Protein AF-A0A9E0U0W2-F1 (afdb_monomer)

Sequence (155 aa):
MRTALYLAFALIAGLQLSAASAQVYQWKDSSGRTIISDTPPPANTKGSRAVATSPAPAAAAEGAASAPKTTAEKDMEFKKRQQEARQKAEKDAKEQAAAADRKDNCERARQHLAAMESGERLVTRDEKGERHFLDDGQRQQEMERARKIITESCK

Secondary structure (DSSP, 8-state):
-HHHHHHHHHTTTT--------PPEEEE-TTS-EEEESSPPPTT-TT-EE----------------PPPPHHHHHHHHHHHHHHHHHHHHHHHHHHHHHHHHHHHHHHHHHHHHHHHT----EEE-TTS-EEEPPHHHHHHHHHHHHHHHHHH--

Foldseek 3Di:
DVVVVVVVVVVVVPDDPPPDPQWWKWFADPVRDIDIDSDFDDPPTPDIDGDDPDDDPDDDDDDPDPDPDDPVRVVVVVVVVVVVVVVVVVVVVVVVVLLVVLVVLLVVLVVQLCVLVVPDFDWDADPVRDIDTQDPVNSVVSNVVSVVSNVVRVD

Mean predicted aligned error: 18.44 Å

Solvent-accessible surface area (backbone atoms only — not comparable to full-atom values): 9554 Å² total; per-residue (Å²): 121,69,69,64,52,54,58,56,56,65,66,69,77,76,78,84,82,79,80,78,81,84,61,43,32,40,36,44,50,100,86,68,48,79,48,77,37,79,58,83,78,64,96,84,50,73,72,76,44,78,58,70,95,62,95,68,82,82,77,84,76,93,62,102,60,81,75,80,76,50,70,69,56,51,52,51,51,50,53,50,51,52,51,52,52,49,54,49,51,54,50,53,50,51,53,50,48,55,52,50,52,28,50,51,48,18,52,52,22,50,53,50,32,49,56,63,70,65,73,64,88,48,74,48,64,53,98,87,67,50,79,43,70,64,49,73,69,58,44,50,52,51,39,52,52,21,50,52,45,30,6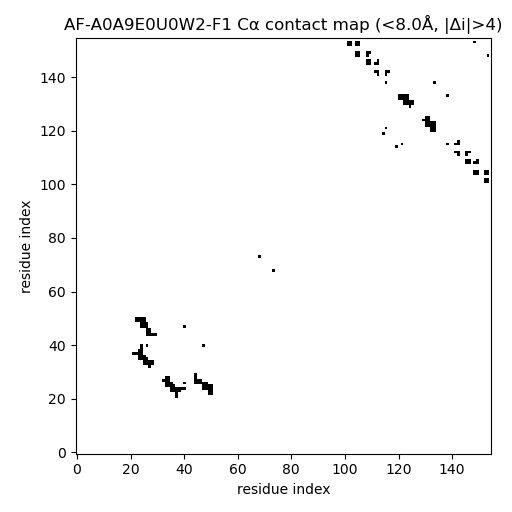9,70,32,62,114

Nearest PDB structures (foldseek):
  6nr8-assembly1_4  TM=5.118E-01  e=6.412E+00  Homo sapiens

Structure (mmCIF, N/CA/C/O backbone):
data_AF-A0A9E0U0W2-F1
#
_entry.id   AF-A0A9E0U0W2-F1
#
loop_
_atom_site.group_PDB
_atom_site.id
_atom_site.type_symbol
_atom_site.label_atom_id
_atom_site.label_alt_id
_atom_site.label_comp_id
_atom_site.label_asym_id
_atom_site.label_entity_id
_atom_site.label_seq_id
_atom_site.pdbx_PDB_ins_code
_atom_site.Cartn_x
_atom_site.Cartn_y
_atom_site.Cartn_z
_atom_site.occupancy
_atom_site.B_iso_or_equiv
_atom_site.auth_seq_id
_atom_site.auth_comp_id
_atom_site.auth_asym_id
_atom_site.auth_atom_id
_atom_site.pdbx_PDB_model_num
ATOM 1 N N . MET A 1 1 ? -87.031 -32.509 68.611 1.00 51.44 1 MET A N 1
ATOM 2 C CA . MET A 1 1 ? -85.725 -32.539 69.316 1.00 51.44 1 MET A CA 1
ATOM 3 C C . MET A 1 1 ? -84.523 -32.824 68.411 1.00 51.44 1 MET A C 1
ATOM 5 O O . MET A 1 1 ? -83.440 -32.382 68.747 1.00 51.44 1 MET A O 1
ATOM 9 N N . ARG A 1 2 ? -84.661 -33.517 67.268 1.00 54.50 2 ARG A N 1
ATOM 10 C CA . ARG A 1 2 ? -83.521 -33.794 66.367 1.00 54.50 2 ARG A CA 1
ATOM 11 C C . ARG A 1 2 ? -83.096 -32.606 65.491 1.00 54.50 2 ARG A C 1
ATOM 13 O O . ARG A 1 2 ? -81.913 -32.416 65.274 1.00 54.50 2 ARG A O 1
ATOM 20 N N . THR A 1 3 ? -84.024 -31.757 65.054 1.00 52.50 3 THR A N 1
ATOM 21 C CA . THR A 1 3 ? -83.725 -30.581 64.208 1.00 52.50 3 THR A CA 1
ATOM 22 C C . THR A 1 3 ? -83.016 -29.443 64.955 1.00 52.50 3 THR A C 1
ATOM 24 O O . THR A 1 3 ? -82.189 -28.756 64.367 1.00 52.50 3 THR A O 1
ATOM 27 N N . ALA A 1 4 ? -83.256 -29.298 66.263 1.00 52.19 4 ALA A N 1
ATOM 28 C CA . ALA A 1 4 ? -82.533 -28.352 67.122 1.00 52.19 4 ALA A CA 1
ATOM 29 C C . ALA A 1 4 ? -81.070 -28.776 67.372 1.00 52.19 4 ALA A C 1
ATOM 31 O O . ALA A 1 4 ? -80.197 -27.925 67.505 1.00 52.19 4 ALA A O 1
ATOM 32 N N . LEU A 1 5 ? -80.792 -30.086 67.363 1.00 52.09 5 LEU A N 1
ATOM 33 C CA . LEU A 1 5 ? -79.435 -30.632 67.466 1.00 52.09 5 LEU A CA 1
ATOM 34 C C . LEU A 1 5 ? -78.605 -30.359 66.200 1.00 52.09 5 LEU A C 1
ATOM 36 O O . LEU A 1 5 ? -77.419 -30.067 66.312 1.00 52.09 5 LEU A O 1
ATOM 40 N N . TYR A 1 6 ? -79.215 -30.372 65.009 1.00 48.94 6 TYR A N 1
ATOM 41 C CA . TYR A 1 6 ? -78.504 -30.060 63.760 1.00 48.94 6 TYR A CA 1
ATOM 42 C C . TYR A 1 6 ? -78.207 -28.562 63.586 1.00 48.94 6 TYR A C 1
ATOM 44 O O . TYR A 1 6 ? -77.144 -28.214 63.078 1.00 48.94 6 TYR A O 1
ATOM 52 N N . LEU A 1 7 ? -79.084 -27.672 64.066 1.00 52.66 7 LEU A N 1
ATOM 53 C CA . LEU A 1 7 ? -78.821 -26.225 64.086 1.00 52.66 7 LEU A CA 1
ATOM 54 C C . LEU A 1 7 ? -77.726 -25.842 65.096 1.00 52.66 7 LEU A C 1
ATOM 56 O O . LEU A 1 7 ? -76.921 -24.960 64.810 1.00 52.66 7 LEU A O 1
ATOM 60 N N . ALA A 1 8 ? -77.638 -26.542 66.231 1.00 53.44 8 ALA A N 1
ATOM 61 C CA . ALA A 1 8 ? -76.549 -26.360 67.192 1.00 53.44 8 ALA A CA 1
ATOM 62 C C . ALA A 1 8 ? -75.199 -26.887 66.664 1.00 53.44 8 ALA A C 1
ATOM 64 O O . ALA A 1 8 ? -74.162 -26.290 66.934 1.00 53.44 8 ALA A O 1
ATOM 65 N N . PHE A 1 9 ? -75.198 -27.962 65.868 1.00 51.31 9 PHE A N 1
ATOM 66 C CA . PHE A 1 9 ? -73.968 -28.519 65.292 1.00 51.31 9 PHE A CA 1
ATOM 67 C C . PHE A 1 9 ? -73.441 -27.706 64.094 1.00 51.31 9 PHE A C 1
ATOM 69 O O . PHE A 1 9 ? -72.232 -27.624 63.890 1.00 51.31 9 PHE A O 1
ATOM 76 N N . ALA A 1 10 ? -74.323 -27.040 63.340 1.00 53.94 10 ALA A N 1
ATOM 77 C CA . ALA A 1 10 ? -73.934 -26.163 62.232 1.00 53.94 10 ALA A CA 1
ATOM 78 C C . ALA A 1 10 ? -73.330 -24.818 62.688 1.00 53.94 10 ALA A C 1
ATOM 80 O O . ALA A 1 10 ? -72.590 -24.199 61.928 1.00 53.94 10 ALA A O 1
ATOM 81 N N . LEU A 1 11 ? -73.591 -24.378 63.927 1.00 50.72 11 LEU A N 1
ATOM 82 C CA . LEU A 1 11 ? -73.056 -23.118 64.460 1.00 50.72 11 LEU A CA 1
ATOM 83 C C . LEU A 1 11 ? -71.661 -23.253 65.104 1.00 50.72 11 LEU A C 1
ATOM 85 O O . LEU A 1 11 ? -70.996 -22.248 65.335 1.00 50.72 11 LEU A O 1
ATOM 89 N N . ILE A 1 12 ? -71.196 -24.479 65.378 1.00 53.25 12 ILE A N 1
ATOM 90 C CA . ILE A 1 12 ? -69.907 -24.743 66.051 1.00 53.25 12 ILE A CA 1
ATOM 91 C C . ILE A 1 12 ? -68.760 -24.969 65.041 1.00 53.25 12 ILE A C 1
ATOM 93 O O . ILE A 1 12 ? -67.588 -24.869 65.394 1.00 53.25 12 ILE A O 1
ATOM 97 N N . ALA A 1 13 ? -69.063 -25.182 63.757 1.00 51.88 13 ALA A N 1
ATOM 98 C CA . ALA A 1 13 ? -68.059 -25.426 62.712 1.00 51.88 13 ALA A CA 1
ATOM 99 C C . ALA A 1 13 ? -67.441 -24.148 62.094 1.00 51.88 13 ALA A C 1
ATOM 101 O O . ALA A 1 13 ? -66.676 -24.236 61.137 1.00 51.88 13 ALA A O 1
ATOM 102 N N . GLY A 1 14 ? -67.777 -22.960 62.607 1.00 55.91 14 GLY A N 1
ATOM 103 C CA . GLY A 1 14 ? -67.465 -21.677 61.966 1.00 55.91 14 GLY A CA 1
ATOM 104 C C . GLY A 1 14 ? -66.271 -20.889 62.512 1.00 55.91 14 GLY A C 1
ATOM 105 O O . GLY A 1 14 ? -66.109 -19.745 62.101 1.00 55.91 14 GLY A O 1
ATOM 106 N N . LEU A 1 15 ? -65.457 -21.410 63.441 1.00 54.50 15 LEU A N 1
ATOM 107 C CA . LEU A 1 15 ? -64.452 -20.568 64.110 1.00 54.50 15 LEU A CA 1
ATOM 108 C C . LEU A 1 15 ? -63.144 -21.292 64.466 1.00 54.50 15 LEU A C 1
ATOM 110 O O . LEU A 1 15 ? -62.828 -21.502 65.633 1.00 54.50 15 LEU A O 1
ATOM 114 N N . GLN A 1 16 ? -62.352 -21.644 63.453 1.00 51.84 16 GLN A N 1
ATOM 115 C CA . GLN A 1 16 ? -60.913 -21.903 63.607 1.00 51.84 16 GLN A CA 1
ATOM 116 C C . GLN A 1 16 ? -60.163 -21.277 62.425 1.00 51.84 16 GLN A C 1
ATOM 118 O O . GLN A 1 16 ? -59.619 -21.968 61.567 1.00 51.84 16 GLN A O 1
ATOM 123 N N . LEU A 1 17 ? -60.161 -19.943 62.360 1.00 56.16 17 LEU A N 1
ATOM 124 C CA . LEU A 1 17 ? -59.191 -19.212 61.552 1.00 56.16 17 LEU A CA 1
ATOM 125 C C . LEU A 1 17 ? -58.003 -18.898 62.466 1.00 56.16 17 LEU A C 1
ATOM 127 O O . LEU A 1 17 ? -57.969 -17.867 63.134 1.00 56.16 17 LEU A O 1
ATOM 131 N N . SER A 1 18 ? -57.059 -19.834 62.560 1.00 51.91 18 SER A N 1
ATOM 132 C CA . SER A 1 18 ? -55.784 -19.589 63.231 1.00 51.91 18 SER A CA 1
ATOM 133 C C . SER A 1 18 ? -55.062 -18.470 62.485 1.00 51.91 18 SER A C 1
ATOM 135 O O . SER A 1 18 ? -54.616 -18.656 61.353 1.00 51.91 18 SER A O 1
ATOM 137 N N . ALA A 1 19 ? -54.964 -17.294 63.101 1.00 48.75 19 ALA A N 1
ATOM 138 C CA . ALA A 1 19 ? -54.117 -16.223 62.606 1.00 48.75 19 ALA A CA 1
ATOM 139 C C . ALA A 1 19 ? -52.655 -16.685 62.703 1.00 48.75 19 ALA A C 1
ATOM 141 O O . ALA A 1 19 ? -52.058 -16.678 63.779 1.00 48.75 19 ALA A O 1
ATOM 142 N N . ALA A 1 20 ? -52.081 -17.130 61.587 1.00 52.38 20 ALA A N 1
ATOM 143 C CA . ALA A 1 20 ? -50.648 -17.352 61.486 1.00 52.38 20 ALA A CA 1
ATOM 144 C C . ALA A 1 20 ? -49.955 -15.983 61.527 1.00 52.38 20 ALA A C 1
ATOM 146 O O . ALA A 1 20 ? -49.986 -15.228 60.557 1.00 52.38 20 ALA A O 1
ATOM 147 N N . SER A 1 21 ? -49.353 -15.632 62.663 1.00 56.00 21 SER A N 1
ATOM 148 C CA . SER A 1 21 ? -48.492 -14.456 62.755 1.00 56.00 21 SER A CA 1
ATOM 149 C C . SER A 1 21 ? -47.145 -14.783 62.107 1.00 56.00 21 SER A C 1
ATOM 151 O O . SER A 1 21 ? -46.257 -15.329 62.760 1.00 56.00 21 SER A O 1
ATOM 153 N N . ALA A 1 22 ? -46.990 -14.480 60.819 1.00 60.53 22 ALA A N 1
ATOM 154 C CA . ALA A 1 22 ? -45.679 -14.485 60.183 1.00 60.53 22 ALA A CA 1
ATOM 155 C C . ALA A 1 22 ? -44.889 -13.268 60.692 1.00 60.53 22 ALA A C 1
ATOM 157 O O . ALA A 1 22 ? -45.270 -12.123 60.445 1.00 60.53 22 ALA A O 1
ATOM 158 N N . GLN A 1 23 ? -43.828 -13.508 61.461 1.00 66.50 23 GLN A N 1
ATOM 159 C CA . GLN A 1 23 ? -42.896 -12.468 61.891 1.00 66.50 23 GLN A CA 1
ATOM 160 C C . GLN A 1 23 ? -41.660 -12.525 60.998 1.00 66.50 23 GLN A C 1
ATOM 162 O O . GLN A 1 23 ? -40.962 -13.534 60.975 1.00 66.50 23 GLN A O 1
ATOM 167 N N . VAL A 1 24 ? -41.385 -11.435 60.284 1.00 75.94 24 VAL A N 1
ATOM 168 C CA . VAL A 1 24 ? -40.151 -11.283 59.508 1.00 75.94 24 VAL A CA 1
ATOM 169 C C . VAL A 1 24 ? -39.097 -10.631 60.402 1.00 75.94 24 VAL A C 1
ATOM 171 O O . VAL A 1 24 ? -39.325 -9.566 60.990 1.00 75.94 24 VAL A O 1
ATOM 174 N N . TYR A 1 25 ? -37.936 -11.269 60.514 1.00 78.75 25 TYR A N 1
ATOM 175 C CA . TYR A 1 25 ? -36.804 -10.782 61.293 1.00 78.75 25 TYR A CA 1
ATOM 176 C C . TYR A 1 25 ? -35.789 -10.096 60.387 1.00 78.75 25 TYR A C 1
ATOM 178 O O . TYR A 1 25 ? -35.480 -10.576 59.297 1.00 78.75 25 TYR A O 1
ATOM 186 N N . GLN A 1 26 ? -35.223 -8.992 60.872 1.00 81.75 26 GLN A N 1
ATOM 187 C CA . GLN A 1 26 ? -34.100 -8.319 60.233 1.00 81.75 26 GLN A CA 1
ATOM 188 C C . GLN A 1 26 ? -32.961 -8.154 61.239 1.00 81.75 26 GLN A C 1
ATOM 190 O O . GLN A 1 26 ? -33.165 -7.646 62.343 1.00 81.75 26 GLN A O 1
ATOM 195 N N . TRP A 1 27 ? -31.755 -8.575 60.857 1.00 81.69 27 TRP A N 1
ATOM 196 C CA . TRP A 1 27 ? -30.545 -8.406 61.666 1.00 81.69 27 TRP A CA 1
ATOM 197 C C . TRP A 1 27 ? -29.315 -8.165 60.785 1.00 81.69 27 TRP A C 1
ATOM 199 O O . TRP A 1 27 ? -29.366 -8.330 59.566 1.00 81.69 27 TRP A O 1
ATOM 209 N N . LYS A 1 28 ? -28.197 -7.766 61.401 1.00 82.81 28 LYS A N 1
ATOM 210 C CA . LYS A 1 28 ? -26.892 -7.682 60.728 1.00 82.81 28 LYS A CA 1
ATOM 211 C C . LYS A 1 28 ? -26.032 -8.899 61.052 1.00 82.81 28 LYS A C 1
ATOM 213 O O . LYS A 1 28 ? -25.929 -9.285 62.217 1.00 82.81 28 LYS A O 1
ATOM 218 N N . ASP A 1 29 ? -25.416 -9.488 60.031 1.00 80.19 29 ASP A N 1
ATOM 219 C CA . ASP A 1 29 ? -24.419 -10.550 60.200 1.00 80.19 29 ASP A CA 1
ATOM 220 C C . ASP A 1 29 ? -23.050 -9.997 60.644 1.00 80.19 29 ASP A C 1
ATOM 222 O O . ASP A 1 29 ? -22.841 -8.785 60.743 1.00 80.19 29 ASP A O 1
ATOM 226 N N . SER A 1 30 ? -22.094 -10.889 60.920 1.00 76.25 30 SER A N 1
ATOM 227 C CA . SER A 1 30 ? -20.724 -10.526 61.319 1.00 76.25 30 SER A CA 1
ATOM 228 C C . SER A 1 30 ? -19.959 -9.727 60.258 1.00 76.25 30 SER A C 1
ATOM 230 O O . SER A 1 30 ? -18.950 -9.104 60.573 1.00 76.25 30 SER A O 1
ATOM 232 N N . SER A 1 31 ? -20.427 -9.739 59.010 1.00 75.25 31 SER A N 1
ATOM 233 C CA . SER A 1 31 ? -19.865 -8.989 57.886 1.00 75.25 31 SER A CA 1
ATOM 234 C C . SER A 1 31 ? -20.584 -7.652 57.660 1.00 75.25 31 SER A C 1
ATOM 236 O O . SER A 1 31 ? -20.292 -6.955 56.692 1.00 75.25 31 SER A O 1
ATOM 238 N N . GLY A 1 32 ? -21.525 -7.280 58.536 1.00 73.12 32 GLY A N 1
ATOM 239 C CA . GLY A 1 32 ? -22.282 -6.032 58.460 1.00 73.12 32 GLY A CA 1
ATOM 240 C C . GLY A 1 32 ? -23.403 -6.031 57.419 1.00 73.12 32 GLY A C 1
ATOM 241 O O . GLY A 1 32 ? -24.016 -4.982 57.204 1.00 73.12 32 GLY A O 1
ATOM 242 N N . ARG A 1 33 ? -23.698 -7.174 56.788 1.00 76.62 33 ARG A N 1
ATOM 243 C CA . ARG A 1 33 ? -24.775 -7.301 55.803 1.00 76.62 33 ARG A CA 1
ATOM 244 C C . ARG A 1 33 ? -26.108 -7.473 56.511 1.00 76.62 33 ARG A C 1
ATOM 246 O O . ARG A 1 33 ? -26.219 -8.206 57.492 1.00 76.62 33 ARG A O 1
ATOM 253 N N . THR A 1 34 ? -27.126 -6.808 55.987 1.00 83.69 34 THR A N 1
ATOM 254 C CA . THR A 1 34 ? -28.498 -6.934 56.475 1.00 83.69 34 THR A CA 1
ATOM 255 C C . THR A 1 34 ? -29.119 -8.219 55.931 1.00 83.69 34 THR A C 1
ATOM 257 O O . THR A 1 34 ? -29.225 -8.382 54.717 1.00 83.69 34 THR A O 1
ATOM 260 N N . ILE A 1 35 ? -29.545 -9.110 56.826 1.00 77.38 35 ILE A N 1
ATOM 261 C CA . ILE A 1 35 ? -30.261 -10.351 56.513 1.00 77.38 35 ILE A CA 1
ATOM 262 C C . ILE A 1 35 ? -31.729 -10.175 56.906 1.00 77.38 35 ILE A C 1
ATOM 264 O O . ILE A 1 35 ? -32.020 -9.674 57.993 1.00 77.38 35 ILE A O 1
ATOM 268 N N . ILE A 1 36 ? -32.634 -10.579 56.013 1.00 84.19 36 ILE A N 1
ATOM 269 C CA . ILE A 1 36 ? -34.082 -10.635 56.239 1.00 84.19 36 ILE A CA 1
ATOM 270 C C . ILE A 1 36 ? -34.484 -12.110 56.160 1.00 84.19 36 ILE A C 1
ATOM 272 O O . ILE A 1 36 ? -34.197 -12.752 55.151 1.00 84.19 36 ILE A O 1
ATOM 276 N N . SER A 1 37 ? -35.087 -12.654 57.217 1.00 78.75 37 SER A N 1
ATOM 277 C CA . SER A 1 37 ? -35.503 -14.062 57.275 1.00 78.75 37 SER A CA 1
ATOM 278 C C . SER A 1 37 ? -36.827 -14.234 58.009 1.00 78.75 37 SER A C 1
ATOM 280 O O . SER A 1 37 ? -37.122 -13.497 58.950 1.00 78.75 37 SER A O 1
ATOM 282 N N . ASP A 1 38 ? -37.570 -15.272 57.634 1.00 77.44 38 ASP A N 1
ATOM 283 C CA . ASP A 1 38 ? -38.758 -15.748 58.353 1.00 77.44 38 ASP A CA 1
ATOM 284 C C . ASP A 1 38 ? -38.393 -16.612 59.580 1.00 77.44 38 ASP A C 1
ATOM 286 O O . ASP A 1 38 ? -39.256 -17.006 60.363 1.00 77.44 38 ASP A O 1
ATOM 290 N N . THR A 1 39 ? -37.101 -16.912 59.772 1.00 71.56 39 THR A N 1
ATOM 291 C CA . THR A 1 39 ? -36.568 -17.645 60.932 1.00 71.56 39 THR A CA 1
ATOM 292 C C . THR A 1 39 ? -35.884 -16.701 61.927 1.00 71.56 39 THR A C 1
ATOM 294 O O . THR A 1 39 ? -35.168 -15.791 61.494 1.00 71.56 39 THR A O 1
ATOM 297 N N . PRO A 1 40 ? -36.009 -16.934 63.249 1.00 74.94 40 PRO A N 1
ATOM 298 C CA . PRO A 1 40 ? -35.400 -16.075 64.260 1.00 74.94 40 PRO A CA 1
ATOM 299 C C . PRO A 1 40 ? -33.864 -16.069 64.153 1.00 74.94 40 P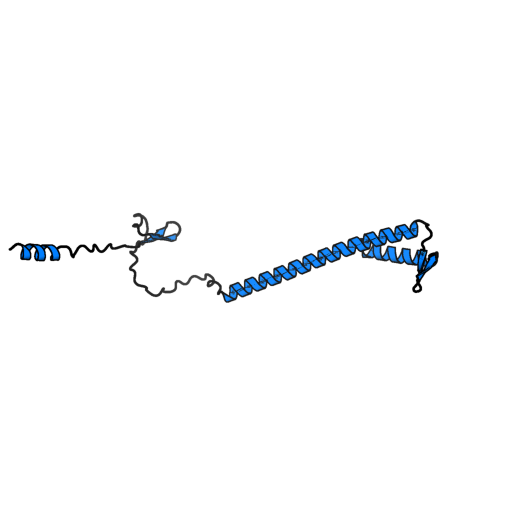RO A C 1
ATOM 301 O O . PRO A 1 40 ? -33.264 -17.095 63.815 1.00 74.94 40 PRO A O 1
ATOM 304 N N . PRO A 1 41 ? -33.206 -14.932 64.442 1.00 76.62 41 PRO A N 1
ATOM 305 C CA . PRO A 1 41 ? -31.759 -14.835 64.339 1.00 76.62 41 PRO A CA 1
ATOM 306 C C . PRO A 1 41 ? -31.042 -15.647 65.430 1.00 76.62 41 PRO A C 1
ATOM 308 O O . PRO A 1 41 ? -31.562 -15.793 66.541 1.00 76.62 41 PRO A O 1
ATOM 311 N N . PRO A 1 42 ? -29.822 -16.147 65.160 1.00 74.00 42 PRO A N 1
ATOM 312 C CA . PRO A 1 42 ? -29.014 -16.829 66.165 1.00 74.00 42 PRO A CA 1
ATOM 313 C C . PRO A 1 42 ? -28.659 -15.885 67.326 1.00 74.00 42 PRO A C 1
ATOM 315 O O . PRO A 1 42 ? -28.398 -14.702 67.120 1.00 74.00 42 PRO A O 1
ATOM 318 N N . ALA A 1 43 ? -28.590 -16.421 68.551 1.00 61.88 43 ALA A N 1
ATOM 319 C CA . ALA A 1 43 ? -28.504 -15.665 69.814 1.00 61.88 43 ALA A CA 1
ATOM 320 C C . ALA A 1 43 ? -27.333 -14.662 69.941 1.00 61.88 43 ALA A C 1
ATOM 322 O O . ALA A 1 43 ? -27.310 -13.859 70.870 1.00 61.88 43 ALA A O 1
ATOM 323 N N . ASN A 1 44 ? -26.369 -14.685 69.018 1.00 61.59 44 ASN A N 1
ATOM 324 C CA . ASN A 1 44 ? -25.181 -13.832 69.032 1.00 61.59 44 ASN A CA 1
ATOM 325 C C . ASN A 1 44 ? -25.275 -12.607 68.092 1.00 61.59 44 ASN A C 1
ATOM 327 O O . ASN A 1 44 ? -24.285 -11.910 67.873 1.00 61.59 44 ASN A O 1
ATOM 331 N N . THR A 1 45 ? -26.445 -12.330 67.502 1.00 62.81 45 THR A N 1
ATOM 332 C CA . THR A 1 45 ? -26.645 -11.157 66.633 1.00 62.81 45 THR A CA 1
ATOM 333 C C . THR A 1 45 ? -27.083 -9.943 67.449 1.00 62.81 45 THR A C 1
ATOM 335 O O . THR A 1 45 ? -28.138 -9.955 68.087 1.00 62.81 45 THR A O 1
ATOM 338 N N . LYS A 1 46 ? -26.305 -8.858 67.408 1.00 56.78 46 LYS A N 1
ATOM 339 C CA . LYS A 1 46 ? -26.690 -7.586 68.034 1.00 56.78 46 LYS A CA 1
ATOM 340 C C . LYS A 1 46 ? -27.816 -6.923 67.227 1.00 56.78 46 LYS A C 1
ATOM 342 O O . LYS A 1 46 ? -27.677 -6.744 66.021 1.00 56.78 46 LYS A O 1
ATOM 347 N N . GLY A 1 47 ? -28.897 -6.516 67.899 1.00 58.56 47 GLY A N 1
ATOM 348 C CA . GLY A 1 47 ? -29.947 -5.675 67.307 1.00 58.56 47 GLY A CA 1
ATOM 349 C C . GLY A 1 47 ? -31.030 -6.411 66.509 1.00 58.56 47 GLY A C 1
ATOM 350 O O . GLY A 1 47 ? -31.431 -5.924 65.457 1.00 58.56 47 GLY A O 1
ATOM 351 N N . SER A 1 48 ? -31.513 -7.559 66.998 1.00 51.44 48 SER A N 1
ATOM 352 C CA . SER A 1 48 ? -32.727 -8.191 66.458 1.00 51.44 48 SER A CA 1
ATOM 353 C C . SER A 1 48 ? -33.945 -7.302 66.724 1.00 51.44 48 SER A C 1
ATOM 355 O O . SER A 1 48 ? -34.253 -6.995 67.878 1.00 51.44 48 SER A O 1
ATOM 357 N N . ARG A 1 49 ? -34.639 -6.881 65.664 1.00 58.09 49 ARG A N 1
ATOM 358 C CA . ARG A 1 49 ? -35.935 -6.204 65.760 1.00 58.09 49 ARG A CA 1
ATOM 359 C C . ARG A 1 49 ? -36.934 -6.947 64.881 1.00 58.09 49 ARG A C 1
ATOM 361 O O . ARG A 1 49 ? -36.650 -7.222 63.718 1.00 58.09 49 ARG A O 1
ATOM 368 N N . ALA A 1 50 ? -38.103 -7.259 65.437 1.00 52.53 50 ALA A N 1
ATOM 369 C CA . ALA A 1 50 ? -39.237 -7.712 64.641 1.00 52.53 50 ALA A CA 1
ATOM 370 C C . ALA A 1 50 ? -39.639 -6.574 63.692 1.00 52.53 50 ALA A C 1
ATOM 372 O O . ALA A 1 50 ? -39.889 -5.449 64.142 1.00 52.53 50 ALA A O 1
ATOM 373 N N . VAL A 1 51 ? -39.652 -6.839 62.385 1.00 51.53 51 VAL A N 1
ATOM 374 C CA . VAL A 1 51 ? -40.058 -5.839 61.397 1.00 51.53 51 VAL A CA 1
ATOM 375 C C . VAL A 1 51 ? -41.577 -5.725 61.467 1.00 51.53 51 VAL A C 1
ATOM 377 O O . VAL A 1 51 ? -42.301 -6.585 60.976 1.00 51.53 51 VAL A O 1
ATOM 380 N N . ALA A 1 52 ? -42.073 -4.671 62.114 1.00 47.12 52 ALA A N 1
ATOM 381 C CA . ALA A 1 52 ? -43.481 -4.315 62.025 1.00 47.12 52 ALA A CA 1
ATOM 382 C C . ALA A 1 52 ? -43.769 -3.867 60.585 1.00 47.12 52 ALA A C 1
ATOM 384 O O . ALA A 1 52 ? -43.173 -2.903 60.103 1.00 47.12 52 ALA A O 1
ATOM 385 N N . THR A 1 53 ? -44.667 -4.564 59.894 1.00 46.38 53 THR A N 1
ATOM 386 C CA . THR A 1 53 ? -45.171 -4.187 58.569 1.00 46.38 53 THR A CA 1
ATOM 387 C C . THR A 1 53 ? -46.071 -2.956 58.680 1.00 46.38 53 THR A C 1
ATOM 389 O O . THR A 1 53 ? -47.291 -3.056 58.622 1.00 46.38 53 THR A O 1
ATOM 392 N N . SER A 1 54 ? -45.458 -1.789 58.841 1.00 40.75 54 SER A N 1
ATOM 393 C CA . SER A 1 54 ? -46.060 -0.495 58.525 1.00 40.75 54 SER A CA 1
ATOM 394 C C . SER A 1 54 ? -45.047 0.280 57.685 1.00 40.75 54 SER A C 1
ATOM 396 O O . SER A 1 54 ? -43.893 0.390 58.106 1.00 40.75 54 SER A O 1
ATOM 398 N N . PRO A 1 55 ? -45.419 0.806 56.503 1.00 41.28 55 PRO A N 1
ATOM 399 C CA . PRO A 1 55 ? -44.491 1.563 55.679 1.00 41.28 55 PRO A CA 1
ATOM 400 C C . PRO A 1 55 ? -44.240 2.912 56.360 1.00 41.28 55 PRO A C 1
ATOM 402 O O . PRO A 1 55 ? -45.027 3.845 56.233 1.00 41.28 55 PRO A O 1
ATOM 405 N N . ALA A 1 56 ? -43.160 3.009 57.129 1.00 40.94 56 ALA A N 1
ATOM 406 C CA . ALA A 1 56 ? -42.640 4.290 57.584 1.00 40.94 56 ALA A CA 1
ATOM 407 C C . ALA A 1 56 ? -41.710 4.858 56.495 1.00 40.94 56 ALA A C 1
ATOM 409 O O . ALA A 1 56 ? -40.902 4.103 55.943 1.00 40.94 56 ALA A O 1
ATOM 410 N N . PRO A 1 57 ? -41.806 6.158 56.161 1.00 45.53 57 PRO A N 1
ATOM 411 C CA . PRO A 1 57 ? -40.955 6.763 55.148 1.00 45.53 57 PRO A CA 1
ATOM 412 C C . PRO A 1 57 ? -39.499 6.708 55.617 1.00 45.53 57 PRO A C 1
ATOM 414 O O . PRO A 1 57 ? -39.182 7.074 56.750 1.00 45.53 57 PRO A O 1
ATOM 417 N N . ALA A 1 58 ? -38.625 6.198 54.751 1.00 43.94 58 ALA A N 1
ATOM 418 C CA . ALA A 1 58 ? -37.208 6.033 55.031 1.00 43.94 58 ALA A CA 1
ATOM 419 C C . ALA A 1 58 ? -36.571 7.396 55.338 1.00 43.94 58 ALA A C 1
ATOM 421 O O . ALA A 1 58 ? -36.410 8.235 54.453 1.00 43.94 58 ALA A O 1
ATOM 422 N N . ALA A 1 59 ? -36.208 7.606 56.604 1.00 46.19 59 ALA A N 1
ATOM 423 C CA . ALA A 1 59 ? -35.317 8.683 56.992 1.00 46.19 59 ALA A CA 1
ATOM 424 C C . ALA A 1 59 ? -33.940 8.420 56.368 1.00 46.19 59 ALA A C 1
ATOM 426 O O . ALA A 1 59 ? -33.379 7.328 56.497 1.00 46.19 59 ALA A O 1
ATOM 427 N N . ALA A 1 60 ? -33.449 9.429 55.655 1.00 50.09 60 ALA A N 1
ATOM 428 C CA . ALA A 1 60 ? -32.186 9.436 54.944 1.00 50.09 60 ALA A CA 1
ATOM 429 C C . ALA A 1 60 ? -31.020 9.037 55.861 1.00 50.09 60 ALA A C 1
ATOM 431 O O . ALA A 1 60 ? -30.796 9.651 56.903 1.00 50.09 60 ALA A O 1
ATOM 432 N N . ALA A 1 61 ? -30.259 8.028 55.440 1.00 42.03 61 ALA A N 1
ATOM 433 C CA . ALA A 1 61 ? -28.903 7.820 55.914 1.00 42.03 61 ALA A CA 1
ATOM 434 C C . ALA A 1 61 ? -27.964 8.485 54.905 1.00 42.03 61 ALA A C 1
ATOM 436 O O . ALA A 1 61 ? -27.830 8.027 53.768 1.00 42.03 61 ALA A O 1
ATOM 437 N N . GLU A 1 62 ? -27.356 9.588 55.329 1.00 50.09 62 GLU A N 1
ATOM 438 C CA . GLU A 1 62 ? -26.241 10.226 54.644 1.00 50.09 62 GLU A CA 1
ATOM 439 C C . GLU A 1 62 ? -25.086 9.228 54.523 1.00 50.09 62 GLU A C 1
ATOM 441 O O . GLU A 1 62 ? -24.428 8.853 55.491 1.00 50.09 62 GLU A O 1
ATOM 446 N N . GLY A 1 63 ? -24.853 8.790 53.296 1.00 39.88 63 GLY A N 1
ATOM 447 C CA . GLY A 1 63 ? -23.618 8.176 52.859 1.00 39.88 63 GLY A CA 1
ATOM 448 C C . GLY A 1 63 ? -23.384 8.681 51.451 1.00 39.88 63 GLY A C 1
ATOM 449 O O . GLY A 1 63 ? -24.214 8.444 50.576 1.00 39.88 63 GLY A O 1
ATOM 450 N N . ALA A 1 64 ? -22.293 9.416 51.246 1.00 48.47 64 ALA A N 1
ATOM 451 C CA . ALA A 1 64 ? -21.835 9.873 49.942 1.00 48.47 64 ALA A CA 1
ATOM 452 C C . ALA A 1 64 ? -21.450 8.664 49.069 1.00 48.47 64 ALA A C 1
ATOM 454 O O . ALA A 1 64 ? -20.283 8.348 48.870 1.00 48.47 64 ALA A O 1
ATOM 455 N N . ALA A 1 65 ? -22.458 7.958 48.577 1.00 49.91 65 ALA A N 1
ATOM 456 C CA . ALA A 1 65 ? -22.384 7.057 47.452 1.00 49.91 65 ALA A CA 1
ATOM 457 C C . ALA A 1 65 ? -23.185 7.740 46.350 1.00 49.91 65 ALA A C 1
ATOM 459 O O . ALA A 1 65 ? -24.339 8.115 46.558 1.00 49.91 65 ALA A O 1
ATOM 460 N N . SER A 1 66 ? -22.534 7.969 45.213 1.00 58.84 66 SER A N 1
ATOM 461 C CA . SER A 1 66 ? -23.118 8.559 44.013 1.00 58.84 66 SER A CA 1
ATOM 462 C C . SER A 1 66 ? -24.536 8.025 43.819 1.00 58.84 66 SER A C 1
ATOM 464 O O . SER A 1 66 ? -24.722 6.807 43.752 1.00 58.84 66 SER A O 1
ATOM 466 N N . ALA A 1 67 ? -25.526 8.921 43.773 1.00 66.44 67 ALA A N 1
ATOM 467 C CA . ALA A 1 67 ? -26.904 8.539 43.498 1.00 66.44 67 ALA A CA 1
ATOM 468 C C . ALA A 1 67 ? -26.938 7.595 42.278 1.00 66.44 67 ALA A C 1
ATOM 470 O O . ALA A 1 67 ? -26.165 7.799 41.332 1.00 66.44 67 ALA A O 1
ATOM 471 N N . PRO A 1 68 ? -27.767 6.535 42.286 1.00 74.00 68 PRO A N 1
ATOM 472 C CA . PRO A 1 68 ? -27.835 5.616 41.160 1.00 74.00 68 PRO A CA 1
ATOM 473 C C . PRO A 1 68 ? -28.151 6.411 39.891 1.00 74.00 68 PRO A C 1
ATOM 475 O O . PRO A 1 68 ? -29.168 7.101 39.845 1.00 74.00 68 PRO A O 1
ATOM 478 N N . LYS A 1 69 ? -27.267 6.319 38.882 1.00 74.56 69 LYS A N 1
ATOM 479 C CA . LYS A 1 69 ? -27.432 7.016 37.598 1.00 74.56 69 LYS A CA 1
ATOM 480 C C . LYS A 1 69 ? -28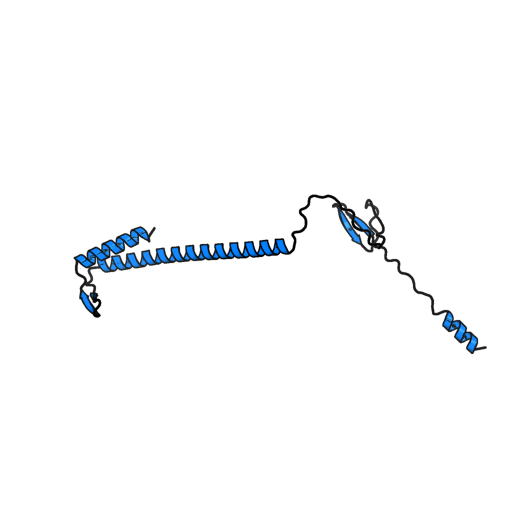.854 6.827 37.089 1.00 74.56 69 LYS A C 1
ATOM 482 O O . LYS A 1 69 ? -29.338 5.690 36.991 1.00 74.56 69 LYS A O 1
ATOM 487 N N . THR A 1 70 ? -29.486 7.938 36.751 1.00 86.50 70 THR A N 1
ATOM 488 C CA . THR A 1 70 ? -30.789 7.979 36.104 1.00 86.50 70 THR A CA 1
ATOM 489 C C . THR A 1 70 ? -30.746 7.194 34.792 1.00 86.50 70 THR A C 1
ATOM 491 O O . THR A 1 70 ? -29.691 6.980 34.186 1.00 86.50 70 THR A O 1
ATOM 494 N N . THR A 1 71 ? -31.906 6.734 34.333 1.00 86.38 71 THR A N 1
ATOM 495 C CA . THR A 1 71 ? -32.033 6.061 33.032 1.00 86.38 71 THR A CA 1
ATOM 496 C C . THR A 1 71 ? -31.510 6.940 31.893 1.00 86.38 71 THR A C 1
ATOM 498 O O . THR A 1 71 ? -30.779 6.450 31.039 1.00 86.38 71 THR A O 1
ATOM 501 N N . ALA A 1 72 ? -31.763 8.251 31.955 1.00 88.69 72 ALA A N 1
ATOM 502 C CA . ALA A 1 72 ? -31.249 9.229 30.999 1.00 88.69 72 ALA A CA 1
ATOM 503 C C . ALA A 1 72 ? -29.708 9.276 30.951 1.00 88.69 72 ALA A C 1
ATOM 505 O O . ALA A 1 72 ? -29.126 9.293 29.867 1.00 88.69 72 ALA A O 1
ATOM 506 N N . GLU A 1 73 ? -29.028 9.245 32.102 1.00 91.19 73 GLU A N 1
ATOM 507 C CA . GLU A 1 73 ? -27.558 9.215 32.155 1.00 91.19 73 GLU A CA 1
ATOM 508 C C . GLU A 1 73 ? -26.991 7.914 31.571 1.00 91.19 73 GLU A C 1
ATOM 510 O O . GLU A 1 73 ? -26.011 7.948 30.826 1.00 91.19 73 GLU A O 1
ATOM 515 N N . LYS A 1 74 ? -27.633 6.768 31.837 1.00 91.31 74 LYS A N 1
ATOM 516 C CA . LYS A 1 74 ? -27.232 5.471 31.263 1.00 91.31 74 LYS A CA 1
ATOM 517 C C . LYS A 1 74 ? -27.411 5.432 29.745 1.00 91.31 74 LYS A C 1
ATOM 519 O O . LYS A 1 74 ? -26.531 4.929 29.046 1.00 91.31 74 LYS A O 1
ATOM 524 N N . ASP A 1 75 ? -28.502 5.995 29.232 1.00 92.31 75 ASP A N 1
ATOM 525 C CA . ASP A 1 75 ? -28.763 6.074 27.792 1.00 92.31 75 ASP A CA 1
ATOM 526 C C . ASP A 1 75 ? -27.748 6.980 27.083 1.00 92.31 75 ASP A C 1
ATOM 528 O O . ASP A 1 75 ? -27.279 6.655 25.988 1.00 92.31 75 ASP A O 1
ATOM 532 N N . MET A 1 76 ? -27.361 8.097 27.709 1.00 93.69 76 MET A N 1
ATOM 533 C CA . MET A 1 76 ? -26.306 8.964 27.180 1.00 93.69 76 MET A CA 1
ATOM 534 C C . MET A 1 76 ? -24.939 8.274 27.180 1.00 93.69 76 MET A C 1
ATOM 536 O O . MET A 1 76 ? -24.225 8.345 26.180 1.00 93.69 76 MET A O 1
ATOM 540 N N . GLU A 1 77 ? -24.580 7.558 28.248 1.00 94.50 77 GLU A N 1
ATOM 541 C CA . GLU A 1 77 ? -23.333 6.784 28.302 1.00 94.50 77 GLU A CA 1
ATOM 542 C C . GLU A 1 77 ? -23.302 5.655 27.270 1.00 94.50 77 GLU A C 1
ATOM 544 O O . GLU A 1 77 ? -22.271 5.428 26.633 1.00 94.50 77 GLU A O 1
ATOM 549 N N . PHE A 1 78 ? -24.428 4.969 27.060 1.00 95.38 78 PHE A N 1
ATOM 550 C CA . PHE A 1 78 ? -24.544 3.938 26.036 1.00 95.38 78 PHE A CA 1
ATOM 551 C C . PHE A 1 78 ? -24.362 4.519 24.630 1.00 95.38 78 PHE A C 1
ATOM 553 O O . PHE A 1 78 ? -23.565 3.995 23.848 1.00 95.38 78 PHE A O 1
ATOM 560 N N . LYS A 1 79 ? -25.037 5.634 24.317 1.00 95.81 79 LYS A N 1
ATOM 561 C CA . LYS A 1 79 ? -24.881 6.334 23.032 1.00 95.81 79 LYS A CA 1
ATOM 562 C C . LYS A 1 79 ? -23.449 6.819 22.824 1.00 95.81 79 LYS A C 1
ATOM 564 O O . LYS A 1 79 ? -22.897 6.605 21.747 1.00 95.81 79 LYS A O 1
ATOM 569 N N . LYS A 1 80 ? -22.826 7.403 23.854 1.00 97.19 80 LYS A N 1
ATOM 570 C CA . LYS A 1 80 ? -21.424 7.837 23.811 1.00 97.19 80 LYS A CA 1
ATOM 571 C C . LYS A 1 80 ? -20.492 6.660 23.519 1.00 97.19 80 LYS A C 1
ATOM 573 O O . LYS A 1 80 ? -19.712 6.729 22.576 1.00 97.19 80 LYS A O 1
ATOM 578 N N . ARG A 1 81 ? -20.641 5.541 24.237 1.00 97.06 81 ARG A N 1
ATOM 579 C CA . ARG A 1 81 ? -19.850 4.322 24.000 1.00 97.06 81 ARG A CA 1
ATOM 580 C C . ARG A 1 81 ? -20.055 3.766 22.592 1.00 97.06 81 ARG A C 1
ATOM 582 O O . ARG A 1 81 ? -19.096 3.331 21.964 1.00 97.06 81 ARG A O 1
ATOM 589 N N . GLN A 1 82 ? -21.287 3.773 22.084 1.00 97.25 82 GLN A N 1
ATOM 590 C CA . GLN A 1 82 ? -21.578 3.320 20.724 1.00 97.25 82 GLN A CA 1
ATOM 591 C C . GLN A 1 82 ? -20.899 4.217 19.678 1.00 97.25 82 GLN A C 1
ATOM 593 O O . GLN A 1 82 ? -20.334 3.702 18.715 1.00 97.25 82 GLN A O 1
ATOM 598 N N . GLN A 1 83 ? -20.929 5.539 19.863 1.00 97.31 83 GLN A N 1
ATOM 599 C CA . GLN A 1 83 ? -20.254 6.486 18.974 1.00 97.31 83 GLN A CA 1
ATOM 600 C C . GLN A 1 83 ? -18.732 6.323 19.023 1.00 97.31 83 GLN A C 1
ATOM 602 O O . GLN A 1 83 ? -18.109 6.239 17.970 1.00 97.31 83 GLN A O 1
ATOM 607 N N . GLU A 1 84 ? -18.142 6.204 20.212 1.00 97.50 84 GLU A N 1
ATOM 608 C CA . GLU A 1 84 ? -16.703 5.965 20.382 1.00 97.50 84 GLU A CA 1
ATOM 609 C C . GLU A 1 84 ? -16.271 4.640 19.739 1.00 97.50 84 GLU A C 1
ATOM 611 O O . GLU A 1 84 ? -15.266 4.596 19.032 1.00 97.50 84 GLU A O 1
ATOM 616 N N . ALA A 1 85 ? -17.055 3.570 19.911 1.00 97.69 85 ALA A N 1
ATOM 617 C CA . ALA A 1 85 ? -16.788 2.281 19.278 1.00 97.69 85 ALA A CA 1
ATOM 618 C C . ALA A 1 85 ? -16.866 2.361 17.746 1.00 97.69 85 ALA A C 1
ATOM 620 O O . ALA A 1 85 ? -16.010 1.800 17.066 1.00 97.69 85 ALA A O 1
ATOM 621 N N . ARG A 1 86 ? -17.853 3.085 17.197 1.00 97.56 86 ARG A N 1
ATOM 622 C CA . ARG A 1 86 ? -17.972 3.318 15.748 1.00 97.56 86 ARG A CA 1
ATOM 623 C C . ARG A 1 86 ? -16.803 4.132 15.208 1.00 97.56 86 ARG A C 1
ATOM 625 O O . ARG A 1 86 ? -16.188 3.711 14.239 1.00 97.56 86 ARG A O 1
ATOM 632 N N . GLN A 1 87 ? -16.451 5.239 15.858 1.00 97.69 87 GLN A N 1
ATOM 633 C CA . GLN A 1 87 ? -15.318 6.073 15.445 1.00 97.69 87 GLN A CA 1
ATOM 634 C C . GLN A 1 87 ? -13.999 5.303 15.504 1.00 97.69 87 GLN A C 1
ATOM 636 O O . GLN A 1 87 ? -13.183 5.416 14.592 1.00 97.69 87 GLN A O 1
ATOM 641 N N . LYS A 1 88 ? -13.799 4.487 16.546 1.00 98.00 88 LYS A N 1
ATOM 642 C CA . LYS A 1 88 ? -12.636 3.607 16.641 1.00 98.00 88 LYS A CA 1
ATOM 643 C C . LYS A 1 88 ? -12.620 2.585 15.506 1.00 98.00 88 LYS A C 1
ATOM 645 O O . LYS A 1 88 ? -11.613 2.484 14.822 1.00 98.00 88 LYS A O 1
ATOM 650 N N . ALA A 1 89 ? -13.731 1.892 15.262 1.00 97.94 89 ALA A N 1
ATOM 651 C CA . ALA A 1 89 ? -13.823 0.918 14.177 1.00 97.94 89 ALA A CA 1
ATOM 652 C C . ALA A 1 89 ? -13.587 1.556 12.797 1.00 97.94 89 ALA A C 1
ATOM 654 O O . ALA A 1 89 ? -12.874 0.990 11.977 1.00 97.94 89 ALA A O 1
ATOM 655 N N . GLU A 1 90 ? -14.132 2.748 12.544 1.00 98.25 90 GLU A N 1
ATOM 656 C CA . GLU A 1 90 ? -13.893 3.499 11.307 1.00 98.25 90 GLU A CA 1
ATOM 657 C C . GLU A 1 90 ? -12.433 3.931 11.164 1.00 98.25 90 GLU A C 1
ATOM 659 O O . GLU A 1 90 ? -11.881 3.870 10.066 1.00 98.25 90 GLU A O 1
ATOM 664 N N . LYS A 1 91 ? -11.802 4.376 12.255 1.00 98.25 91 LYS A N 1
ATOM 665 C CA . LYS A 1 91 ? -10.389 4.755 12.256 1.00 98.25 91 LYS A CA 1
ATOM 666 C C . LYS A 1 91 ? -9.503 3.541 11.980 1.00 98.25 91 LYS A C 1
ATOM 668 O O . LYS A 1 91 ? -8.688 3.601 11.065 1.00 98.25 91 LYS A O 1
ATOM 673 N N . ASP A 1 92 ? -9.723 2.444 12.697 1.00 98.19 92 ASP A N 1
ATOM 674 C CA . ASP A 1 92 ? -8.977 1.196 12.529 1.00 98.19 92 ASP A CA 1
ATOM 675 C C . ASP A 1 92 ? -9.160 0.649 11.096 1.00 98.19 92 ASP A C 1
ATOM 677 O O . ASP A 1 92 ? -8.188 0.258 10.452 1.00 98.19 92 ASP A O 1
ATOM 681 N N . ALA A 1 93 ? -10.379 0.703 10.542 1.00 98.25 93 ALA A N 1
ATOM 682 C CA . ALA A 1 93 ? -10.653 0.299 9.162 1.00 98.25 93 ALA A CA 1
ATOM 683 C C . ALA A 1 93 ? -9.943 1.193 8.129 1.00 98.25 93 ALA A C 1
ATOM 685 O O . ALA A 1 93 ? -9.375 0.683 7.164 1.00 98.25 93 ALA A O 1
ATOM 686 N N . LYS A 1 94 ? -9.935 2.519 8.328 1.00 98.31 94 LYS A N 1
ATOM 687 C CA . LYS A 1 94 ? -9.212 3.459 7.453 1.00 98.31 94 LYS A CA 1
ATOM 688 C C . LYS A 1 94 ? -7.703 3.248 7.512 1.00 98.31 94 LYS A C 1
ATOM 690 O O . LYS A 1 94 ? -7.049 3.300 6.476 1.00 98.31 94 LYS A O 1
ATOM 695 N N . GLU A 1 95 ? -7.148 3.001 8.695 1.00 97.88 95 GLU A N 1
ATOM 696 C CA . GLU A 1 95 ? -5.719 2.721 8.863 1.00 97.88 95 GLU A CA 1
ATOM 697 C C . GLU A 1 95 ? -5.320 1.403 8.190 1.00 97.88 95 GLU A C 1
ATOM 699 O O . GLU A 1 95 ? -4.303 1.356 7.496 1.00 97.88 95 GLU A O 1
ATOM 704 N N . GLN A 1 96 ? -6.141 0.356 8.324 1.00 97.50 96 GLN A N 1
ATOM 705 C CA . GLN A 1 96 ? -5.928 -0.919 7.634 1.00 97.50 96 GLN A CA 1
ATOM 706 C C . GLN A 1 96 ? -6.022 -0.773 6.113 1.00 97.50 96 GLN A C 1
ATOM 708 O O . GLN A 1 96 ? -5.140 -1.264 5.409 1.00 97.50 96 GLN A O 1
ATOM 713 N N . ALA A 1 97 ? -7.032 -0.060 5.605 1.00 97.94 97 ALA A N 1
ATOM 714 C CA . ALA A 1 97 ? -7.169 0.217 4.177 1.00 97.94 97 ALA A CA 1
ATOM 715 C C . ALA A 1 97 ? -5.962 1.005 3.643 1.00 97.94 97 ALA A C 1
ATOM 717 O O . ALA A 1 97 ? -5.331 0.584 2.682 1.00 97.94 97 ALA A O 1
ATOM 718 N N . ALA A 1 98 ? -5.547 2.073 4.331 1.00 96.94 98 ALA A N 1
ATOM 719 C CA . ALA A 1 98 ? -4.374 2.854 3.943 1.00 96.94 98 ALA A CA 1
ATOM 720 C C . ALA A 1 98 ? -3.062 2.048 4.014 1.00 96.94 98 ALA A C 1
ATOM 722 O O . ALA A 1 98 ? -2.126 2.302 3.254 1.00 96.94 98 ALA A O 1
ATOM 723 N N . ALA A 1 99 ? -2.944 1.088 4.936 1.00 96.62 99 ALA A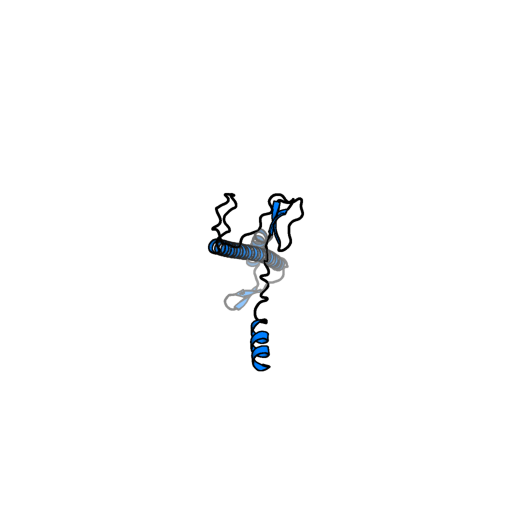 N 1
ATOM 724 C CA . ALA A 1 99 ? -1.800 0.181 4.987 1.00 96.62 99 ALA A CA 1
ATOM 725 C C . ALA A 1 99 ? -1.801 -0.806 3.809 1.00 96.62 99 ALA A C 1
ATOM 727 O O . ALA A 1 99 ? -0.753 -1.006 3.193 1.00 96.62 99 ALA A O 1
ATOM 728 N N . ALA A 1 100 ? -2.962 -1.373 3.473 1.00 97.38 100 ALA A N 1
ATOM 729 C CA . ALA A 1 100 ? -3.127 -2.242 2.312 1.00 97.38 100 ALA A CA 1
ATOM 730 C C . ALA A 1 100 ? -2.822 -1.489 1.007 1.00 97.38 100 ALA A C 1
ATOM 732 O O . ALA A 1 100 ? -1.977 -1.933 0.236 1.00 97.38 100 ALA A O 1
ATOM 733 N N . ASP A 1 101 ? -3.385 -0.293 0.824 1.00 97.44 101 ASP A N 1
ATOM 734 C CA . ASP A 1 101 ? -3.150 0.543 -0.357 1.00 97.44 101 ASP A CA 1
ATOM 735 C C . ASP A 1 101 ? -1.665 0.879 -0.537 1.00 97.44 101 ASP A C 1
ATOM 737 O O . ASP A 1 101 ? -1.138 0.820 -1.649 1.00 97.44 101 ASP A O 1
ATOM 741 N N . ARG A 1 102 ? -0.952 1.208 0.552 1.00 96.94 102 ARG A N 1
ATOM 742 C CA . ARG A 1 102 ? 0.499 1.465 0.499 1.00 96.94 102 ARG A CA 1
ATOM 743 C C . ARG A 1 102 ? 1.282 0.233 0.060 1.00 96.94 102 ARG A C 1
ATOM 745 O O . ARG A 1 102 ? 2.164 0.352 -0.792 1.00 96.94 102 ARG A O 1
ATOM 752 N N . LYS A 1 103 ? 0.948 -0.939 0.606 1.00 97.88 103 LYS A N 1
ATOM 753 C CA . LYS A 1 103 ? 1.579 -2.206 0.226 1.00 97.88 103 LYS A CA 1
ATOM 754 C C . LYS A 1 103 ? 1.336 -2.512 -1.253 1.00 97.88 103 LYS A C 1
ATOM 756 O O . LYS A 1 103 ? 2.288 -2.757 -1.988 1.00 97.88 103 LYS A O 1
ATOM 761 N N . ASP A 1 104 ? 0.093 -2.412 -1.699 1.00 98.12 104 ASP A N 1
ATOM 762 C CA . ASP A 1 104 ? -0.293 -2.673 -3.082 1.00 98.12 104 ASP A CA 1
ATOM 763 C C . ASP A 1 104 ? 0.377 -1.696 -4.058 1.00 98.12 104 ASP A C 1
ATOM 765 O O . ASP A 1 104 ? 0.870 -2.094 -5.115 1.00 98.12 104 ASP A O 1
ATOM 769 N N . ASN A 1 105 ? 0.446 -0.410 -3.701 1.00 98.06 105 ASN A N 1
ATOM 770 C CA . ASN A 1 105 ? 1.167 0.598 -4.479 1.00 98.06 105 ASN A CA 1
ATOM 771 C C . ASN A 1 105 ? 2.657 0.266 -4.584 1.00 98.06 105 ASN A C 1
ATOM 773 O O . ASN A 1 105 ? 3.229 0.363 -5.670 1.00 98.06 105 ASN A O 1
ATOM 777 N N . CYS A 1 106 ? 3.276 -0.160 -3.482 1.00 98.44 106 CYS A N 1
ATOM 778 C CA . CYS A 1 106 ? 4.668 -0.588 -3.471 1.00 98.44 106 CYS A CA 1
ATOM 779 C C . CYS A 1 106 ? 4.903 -1.789 -4.404 1.00 98.44 106 CYS A C 1
ATOM 781 O O . CYS A 1 106 ? 5.820 -1.766 -5.228 1.00 98.44 106 CYS A O 1
ATOM 783 N N . GLU A 1 107 ? 4.072 -2.827 -4.304 1.00 98.50 107 GLU A N 1
ATOM 784 C CA . GLU A 1 107 ? 4.199 -4.041 -5.115 1.00 98.50 107 GLU A CA 1
ATOM 785 C C . GLU A 1 107 ? 4.006 -3.749 -6.606 1.00 98.50 107 GLU A C 1
ATOM 787 O O . GLU A 1 107 ? 4.855 -4.127 -7.419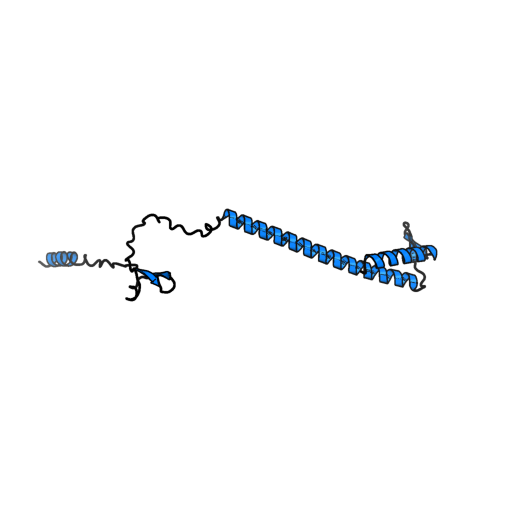 1.00 98.50 107 GLU A O 1
ATOM 792 N N . ARG A 1 108 ? 2.957 -2.997 -6.968 1.00 98.38 108 ARG A N 1
ATOM 793 C CA . ARG A 1 108 ? 2.716 -2.584 -8.358 1.00 98.38 108 ARG A CA 1
ATOM 794 C C . ARG A 1 108 ? 3.862 -1.748 -8.916 1.00 98.38 108 ARG A C 1
ATOM 796 O O . ARG A 1 108 ? 4.291 -1.985 -10.042 1.00 98.38 108 ARG A O 1
ATOM 803 N N . ALA A 1 109 ? 4.386 -0.798 -8.142 1.00 98.44 109 ALA A N 1
ATOM 804 C CA . ALA A 1 109 ? 5.485 0.048 -8.596 1.00 98.44 109 ALA A CA 1
ATOM 805 C C . ALA A 1 109 ? 6.779 -0.753 -8.816 1.00 98.44 109 ALA A C 1
ATOM 807 O O . ALA A 1 109 ? 7.476 -0.527 -9.804 1.00 98.44 109 ALA A O 1
ATOM 808 N N . ARG A 1 110 ? 7.073 -1.740 -7.956 1.00 98.31 110 ARG A N 1
ATOM 809 C CA . ARG A 1 110 ? 8.211 -2.659 -8.141 1.00 98.31 110 ARG A CA 1
ATOM 810 C C . ARG A 1 110 ? 8.064 -3.518 -9.394 1.00 98.31 110 ARG A C 1
ATOM 812 O O . ARG A 1 110 ? 9.016 -3.629 -10.159 1.00 98.31 110 ARG A O 1
ATOM 819 N N . GLN A 1 111 ? 6.884 -4.095 -9.620 1.00 97.94 111 GLN A N 1
ATOM 820 C CA . GLN A 1 111 ? 6.605 -4.882 -10.826 1.00 97.94 111 GLN A CA 1
ATOM 821 C C . GLN A 1 111 ? 6.720 -4.029 -12.092 1.00 97.94 111 GLN A C 1
ATOM 823 O O . GLN A 1 111 ? 7.309 -4.461 -13.080 1.00 97.94 111 GLN A O 1
ATOM 828 N N . HIS A 1 112 ? 6.204 -2.801 -12.049 1.00 96.69 112 HIS A N 1
ATOM 829 C CA . HIS A 1 112 ? 6.292 -1.868 -13.163 1.00 96.69 112 HIS A CA 1
ATOM 830 C C . HIS A 1 112 ? 7.742 -1.483 -13.479 1.00 96.69 112 HIS A C 1
ATOM 832 O O . HIS A 1 112 ? 8.148 -1.531 -14.639 1.00 96.69 112 HIS A O 1
ATOM 838 N N . LEU A 1 113 ? 8.545 -1.174 -12.453 1.00 97.69 113 LEU A N 1
ATOM 839 C CA . LEU A 1 113 ? 9.970 -0.896 -12.625 1.00 97.69 113 LEU A CA 1
ATOM 840 C C . LEU A 1 113 ? 10.699 -2.095 -13.248 1.00 97.69 113 LEU A C 1
ATOM 842 O O . LEU A 1 113 ? 11.425 -1.921 -14.223 1.00 97.69 113 LEU A O 1
ATOM 846 N N . ALA A 1 114 ? 10.444 -3.308 -12.751 1.00 97.50 114 ALA A N 1
ATOM 847 C CA . ALA A 1 114 ? 11.042 -4.527 -13.291 1.00 97.50 114 ALA A CA 1
ATOM 848 C C . ALA A 1 114 ? 10.668 -4.759 -14.767 1.00 97.50 114 ALA A C 1
ATOM 850 O O . ALA A 1 114 ? 11.519 -5.146 -15.564 1.00 97.50 114 ALA A O 1
ATOM 851 N N . ALA A 1 115 ? 9.421 -4.475 -15.159 1.00 94.81 115 ALA A N 1
ATOM 852 C CA . ALA A 1 115 ? 8.994 -4.562 -16.556 1.00 94.81 115 ALA A CA 1
ATOM 853 C C . ALA A 1 115 ? 9.759 -3.573 -17.452 1.00 94.81 115 ALA A C 1
ATOM 855 O O . ALA A 1 115 ? 10.174 -3.936 -18.553 1.00 94.81 115 ALA A O 1
ATOM 856 N N . MET A 1 116 ? 10.003 -2.349 -16.975 1.00 94.94 116 MET A N 1
ATOM 857 C CA . MET A 1 116 ? 10.786 -1.353 -17.713 1.00 94.94 116 MET A CA 1
ATOM 858 C C . MET A 1 116 ? 12.271 -1.729 -17.813 1.00 94.94 116 MET A C 1
ATOM 860 O O . MET A 1 116 ? 12.875 -1.512 -18.866 1.00 94.94 116 MET A O 1
ATOM 864 N N . GLU A 1 117 ? 12.834 -2.330 -16.758 1.00 95.12 117 GLU A N 1
ATOM 865 C CA . GLU A 1 117 ? 14.240 -2.761 -16.664 1.00 95.12 117 GLU A CA 1
ATOM 866 C C . GLU A 1 117 ? 14.529 -4.098 -17.372 1.00 95.12 117 GLU A C 1
ATOM 868 O O . GLU A 1 117 ? 15.685 -4.398 -17.657 1.00 95.12 117 GLU A O 1
ATOM 873 N N . SER A 1 118 ? 13.498 -4.877 -17.721 1.00 93.94 118 SER A N 1
ATOM 874 C CA . SER A 1 118 ? 13.624 -6.188 -18.386 1.00 93.94 118 SER A CA 1
ATOM 875 C C . SER A 1 118 ? 14.308 -6.154 -19.761 1.00 93.94 118 SER A C 1
ATOM 877 O O . SER A 1 118 ? 14.765 -7.184 -20.251 1.00 93.94 118 SER A O 1
ATOM 879 N N . GLY A 1 119 ? 14.354 -4.986 -20.411 1.00 85.94 119 GLY A N 1
ATOM 880 C CA . GLY A 1 119 ? 14.849 -4.830 -21.782 1.00 85.94 119 GLY A CA 1
ATOM 881 C C . GLY A 1 119 ? 13.854 -5.261 -22.868 1.00 85.94 119 GLY A C 1
ATOM 882 O O . GLY A 1 119 ? 14.151 -5.136 -24.056 1.00 85.94 119 GLY A O 1
ATOM 883 N N . GLU A 1 120 ? 12.656 -5.720 -22.499 1.00 90.19 120 GLU A N 1
ATOM 884 C CA . GLU A 1 120 ? 11.615 -6.080 -23.460 1.00 90.19 120 GLU A CA 1
ATOM 885 C C . GLU A 1 120 ? 11.027 -4.840 -24.158 1.00 90.19 120 GLU A C 1
ATOM 887 O O . GLU A 1 120 ? 10.923 -3.742 -23.589 1.00 90.19 120 GLU A O 1
ATOM 892 N N . ARG A 1 121 ? 10.608 -5.006 -25.421 1.00 90.81 121 ARG A N 1
ATOM 893 C CA . ARG A 1 121 ? 9.838 -3.976 -26.135 1.00 90.81 121 ARG A CA 1
ATOM 894 C C . ARG A 1 121 ? 8.417 -3.938 -25.593 1.00 90.81 121 ARG A C 1
ATOM 896 O O . ARG A 1 121 ? 7.630 -4.849 -25.837 1.00 90.81 121 ARG A O 1
ATOM 903 N N . LEU A 1 122 ? 8.084 -2.842 -24.924 1.00 90.50 122 LEU A N 1
ATOM 904 C CA . LEU A 1 122 ? 6.746 -2.598 -24.408 1.00 90.50 122 LEU A CA 1
ATOM 905 C C . LEU A 1 122 ? 5.908 -1.878 -25.459 1.00 90.50 122 LEU A C 1
ATOM 907 O O . LEU A 1 122 ? 6.375 -0.945 -26.112 1.00 90.50 122 LEU A O 1
ATOM 911 N N . VAL A 1 123 ? 4.668 -2.333 -25.623 1.00 92.62 123 VAL A N 1
ATOM 912 C CA . VAL A 1 123 ? 3.695 -1.720 -26.525 1.00 92.62 123 VAL A CA 1
ATOM 913 C C . VAL A 1 123 ? 2.616 -1.073 -25.686 1.00 92.62 123 VAL A C 1
ATOM 915 O O . VAL A 1 123 ? 1.912 -1.753 -24.942 1.00 92.62 123 VAL A O 1
ATOM 918 N N . THR A 1 124 ? 2.478 0.230 -25.839 1.00 90.56 124 THR A N 1
ATOM 919 C CA . THR A 1 124 ? 1.404 1.016 -25.247 1.00 90.56 124 THR A CA 1
ATOM 920 C C . THR A 1 124 ? 0.396 1.392 -26.333 1.00 90.56 124 THR A C 1
ATOM 922 O O . THR A 1 124 ? 0.572 1.083 -27.518 1.00 90.56 124 THR A O 1
ATOM 925 N N . ARG A 1 125 ? -0.727 1.964 -25.918 1.00 94.00 125 ARG A N 1
ATOM 926 C CA . ARG A 1 125 ? -1.831 2.336 -26.789 1.00 94.00 125 ARG A CA 1
ATOM 927 C C . ARG A 1 125 ? -2.154 3.805 -26.548 1.00 94.00 125 ARG A C 1
ATOM 929 O O . ARG A 1 125 ? -2.182 4.232 -25.399 1.00 94.00 125 ARG A O 1
ATOM 936 N N . ASP A 1 126 ? -2.324 4.573 -27.614 1.00 89.75 126 ASP A N 1
ATOM 937 C CA . ASP A 1 126 ? -2.681 5.988 -27.504 1.00 89.75 126 ASP A CA 1
ATOM 938 C C . ASP A 1 126 ? -4.195 6.182 -27.287 1.00 89.75 126 ASP A C 1
ATOM 940 O O . ASP A 1 126 ? -4.967 5.221 -27.215 1.00 89.75 126 ASP A O 1
ATOM 944 N N . GLU A 1 127 ? -4.631 7.439 -27.197 1.00 93.56 127 GLU A N 1
ATOM 945 C CA . GLU A 1 127 ? -6.042 7.806 -27.008 1.00 93.56 127 GLU A CA 1
ATOM 946 C C . GLU A 1 127 ? -6.959 7.343 -28.153 1.00 93.56 127 GLU A C 1
ATOM 948 O O . GLU A 1 127 ? -8.164 7.191 -27.959 1.00 93.56 127 GLU A O 1
ATOM 953 N N . LYS A 1 128 ? -6.405 7.099 -29.346 1.00 94.31 128 LYS A N 1
ATOM 954 C CA . LYS A 1 128 ? -7.143 6.614 -30.520 1.00 94.31 128 LYS A CA 1
ATOM 955 C C . LYS A 1 128 ? -7.202 5.090 -30.575 1.00 94.31 128 LYS A C 1
ATOM 957 O O . LYS A 1 128 ? -7.878 4.533 -31.435 1.00 94.31 128 LYS A O 1
ATOM 962 N N . GLY A 1 129 ? -6.529 4.410 -29.650 1.00 94.56 129 GLY A N 1
ATOM 963 C CA . GLY A 1 129 ? -6.453 2.961 -29.620 1.00 94.56 129 GLY A CA 1
ATOM 964 C C . GLY A 1 129 ? -5.328 2.386 -30.486 1.00 94.56 129 GLY A C 1
ATOM 965 O O . GLY A 1 129 ? -5.235 1.159 -30.589 1.00 94.56 129 GLY A O 1
ATOM 966 N N . GLU A 1 130 ? -4.456 3.214 -31.062 1.00 94.88 130 GLU A N 1
ATOM 967 C CA . GLU A 1 130 ? -3.340 2.765 -31.893 1.00 94.88 130 GLU A CA 1
ATOM 968 C C . GLU A 1 130 ? -2.169 2.294 -31.032 1.00 94.88 130 GLU A C 1
ATOM 970 O O . GLU A 1 130 ? -1.840 2.876 -29.995 1.00 94.88 130 GLU A O 1
ATOM 975 N N . ARG A 1 131 ? -1.535 1.195 -31.449 1.00 95.00 131 ARG A N 1
ATOM 976 C CA . ARG A 1 131 ? -0.422 0.584 -30.714 1.00 95.00 131 ARG A CA 1
ATOM 977 C C . ARG A 1 131 ? 0.895 1.244 -31.109 1.00 95.00 131 ARG A C 1
ATOM 979 O O . ARG A 1 131 ? 1.243 1.247 -32.285 1.00 95.00 131 ARG A O 1
ATOM 986 N N . HIS A 1 132 ? 1.664 1.702 -30.129 1.00 92.19 132 HIS A N 1
ATOM 987 C CA . HIS A 1 132 ? 3.014 2.223 -30.335 1.00 92.19 132 HIS A CA 1
ATOM 988 C C . HIS A 1 132 ? 4.003 1.582 -29.363 1.00 92.19 132 HIS A C 1
ATOM 990 O O . HIS A 1 132 ? 3.644 1.165 -28.260 1.00 92.19 132 HIS A O 1
ATOM 996 N N . PHE A 1 133 ? 5.256 1.461 -29.792 1.00 93.06 133 PHE A N 1
ATOM 997 C CA . PHE A 1 133 ? 6.326 1.029 -28.903 1.00 93.06 133 PHE A CA 1
ATOM 998 C C . PHE A 1 133 ? 6.705 2.170 -27.970 1.00 93.06 133 PHE A C 1
ATOM 1000 O O . PHE A 1 133 ? 6.766 3.320 -28.400 1.00 93.06 133 PHE A O 1
ATOM 1007 N N . LEU A 1 134 ? 6.981 1.830 -26.716 1.00 92.19 134 LEU A N 1
ATOM 1008 C CA . LEU A 1 134 ? 7.546 2.773 -25.768 1.00 92.19 134 LEU A CA 1
ATOM 1009 C C . LEU A 1 134 ? 8.988 3.082 -26.184 1.00 92.19 134 LEU A C 1
ATOM 1011 O O . LEU A 1 134 ? 9.800 2.159 -26.319 1.00 92.19 134 LEU A O 1
ATOM 1015 N N . ASP A 1 135 ? 9.288 4.358 -26.413 1.00 92.25 135 ASP A N 1
ATOM 1016 C CA . ASP A 1 135 ? 10.649 4.795 -26.717 1.00 92.25 135 ASP A CA 1
ATOM 1017 C C . ASP A 1 135 ? 11.529 4.845 -25.453 1.00 92.25 135 ASP A C 1
ATOM 1019 O O . ASP A 1 135 ? 11.054 4.690 -24.323 1.00 92.25 135 ASP A O 1
ATOM 1023 N N . ASP A 1 136 ? 12.838 5.028 -25.637 1.00 91.38 136 ASP A N 1
ATOM 1024 C CA . ASP A 1 136 ? 13.795 5.018 -24.527 1.00 91.38 136 ASP A CA 1
ATOM 1025 C C . ASP A 1 136 ? 13.589 6.191 -23.557 1.00 91.38 136 ASP A C 1
ATOM 1027 O O . ASP A 1 136 ? 13.770 6.029 -22.349 1.00 91.38 136 ASP A O 1
ATOM 1031 N N . GLY A 1 137 ? 13.168 7.357 -24.054 1.00 93.00 137 GLY A N 1
ATOM 1032 C CA . GLY A 1 137 ? 12.882 8.521 -23.218 1.00 93.00 13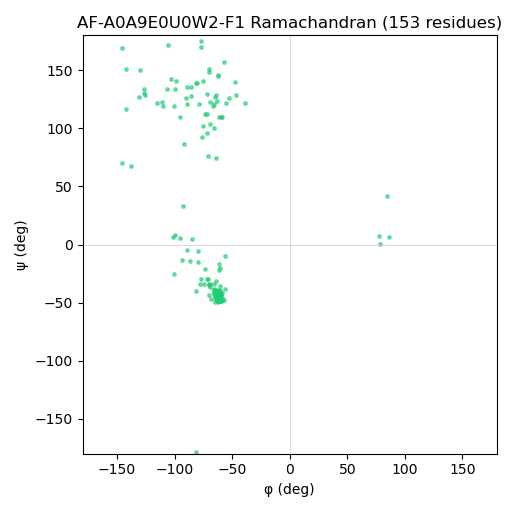7 GLY A CA 1
ATOM 1033 C C . GLY A 1 137 ? 11.647 8.295 -22.347 1.00 93.00 137 GLY A C 1
ATOM 1034 O O . GLY A 1 137 ? 11.689 8.515 -21.136 1.00 93.00 137 GLY A O 1
ATOM 1035 N N . GLN A 1 138 ? 10.570 7.785 -22.942 1.00 93.19 138 GLN A N 1
ATOM 1036 C CA . GLN A 1 138 ? 9.351 7.388 -22.243 1.00 93.19 138 GLN A CA 1
ATOM 1037 C C . GLN A 1 138 ? 9.633 6.293 -21.210 1.00 93.19 138 GLN A C 1
ATOM 1039 O O . GLN A 1 138 ? 9.186 6.400 -20.068 1.00 93.19 138 GLN A O 1
ATOM 1044 N N . ARG A 1 139 ? 10.431 5.277 -21.565 1.00 94.50 139 ARG A N 1
ATOM 1045 C CA . ARG A 1 139 ? 10.848 4.218 -20.635 1.00 94.50 139 ARG A CA 1
ATOM 1046 C C . ARG A 1 139 ? 11.556 4.793 -19.411 1.00 94.50 139 ARG A C 1
ATOM 1048 O O . ARG A 1 139 ? 11.198 4.433 -18.293 1.00 94.50 139 ARG A O 1
ATOM 1055 N N . GLN A 1 140 ? 12.519 5.699 -19.596 1.00 94.75 140 GLN A N 1
ATOM 1056 C CA . GLN A 1 140 ? 13.222 6.321 -18.467 1.00 94.75 140 GLN A CA 1
ATOM 1057 C C . GLN A 1 140 ? 12.280 7.144 -17.582 1.00 94.75 140 GLN A C 1
ATOM 1059 O O . GLN A 1 140 ? 12.341 7.027 -16.359 1.00 94.75 140 GLN A O 1
ATOM 1064 N N . GLN A 1 141 ? 11.351 7.900 -18.171 1.00 95.62 141 GLN A N 1
ATOM 1065 C CA . GLN A 1 141 ? 10.350 8.645 -17.401 1.00 95.62 141 GLN A CA 1
ATOM 1066 C C . GLN A 1 141 ? 9.454 7.720 -16.566 1.00 95.62 141 GLN A C 1
ATOM 1068 O O . GLN A 1 141 ? 9.175 8.016 -15.404 1.00 95.62 141 GLN A O 1
ATOM 1073 N N . GLU A 1 142 ? 9.006 6.590 -17.123 1.00 95.06 142 GLU A N 1
ATOM 1074 C CA . GLU A 1 142 ? 8.234 5.604 -16.356 1.00 95.06 142 GLU A CA 1
ATOM 1075 C C . GLU A 1 142 ? 9.058 4.963 -15.236 1.00 95.06 142 GLU A C 1
ATOM 1077 O O . GLU A 1 142 ? 8.561 4.801 -14.120 1.00 95.06 142 GLU A O 1
ATOM 1082 N N . MET A 1 143 ? 10.339 4.670 -15.476 1.00 96.75 143 MET A N 1
ATOM 1083 C CA . MET A 1 143 ? 11.241 4.162 -14.439 1.00 96.75 143 MET A CA 1
ATOM 1084 C C . MET A 1 143 ? 11.415 5.158 -13.289 1.00 96.75 143 MET A C 1
ATOM 1086 O O . MET A 1 143 ? 11.359 4.768 -12.122 1.00 96.75 143 MET A O 1
ATOM 1090 N N . GLU A 1 144 ? 11.601 6.444 -13.584 1.00 97.88 144 GLU A N 1
ATOM 1091 C CA . GLU A 1 144 ? 11.702 7.494 -12.566 1.00 97.88 144 GLU A CA 1
ATOM 1092 C C . GLU A 1 144 ? 10.406 7.641 -11.764 1.00 97.88 144 GLU A C 1
ATOM 1094 O O . GLU A 1 144 ? 10.443 7.696 -10.529 1.00 97.88 144 GLU A O 1
ATOM 1099 N N . ARG A 1 145 ? 9.250 7.627 -12.442 1.00 97.31 145 ARG A N 1
ATOM 1100 C CA . ARG A 1 145 ? 7.937 7.627 -11.783 1.00 97.31 145 ARG A CA 1
ATOM 1101 C C . ARG A 1 145 ? 7.773 6.420 -10.863 1.00 97.31 145 ARG A C 1
ATOM 1103 O O . ARG A 1 145 ? 7.400 6.591 -9.702 1.00 97.31 145 ARG A O 1
ATOM 1110 N N . ALA A 1 146 ? 8.107 5.222 -11.339 1.00 97.94 146 ALA A N 1
ATOM 1111 C CA . ALA A 1 146 ? 8.046 3.996 -10.550 1.00 97.94 146 ALA A CA 1
ATOM 1112 C C . ALA A 1 146 ? 8.952 4.072 -9.313 1.00 97.94 146 ALA A C 1
ATOM 1114 O O . ALA A 1 146 ? 8.512 3.772 -8.204 1.00 97.94 146 ALA A O 1
ATOM 1115 N N . ARG A 1 147 ? 10.197 4.539 -9.479 1.00 97.94 147 ARG A N 1
ATOM 1116 C CA . ARG A 1 147 ? 11.161 4.725 -8.382 1.00 97.94 147 ARG A CA 1
ATOM 1117 C C . ARG A 1 147 ? 10.647 5.705 -7.334 1.00 97.94 147 ARG A C 1
ATOM 1119 O O . ARG A 1 147 ? 10.736 5.406 -6.147 1.00 97.94 147 ARG A O 1
ATOM 1126 N N . LYS A 1 148 ? 10.046 6.823 -7.751 1.00 98.06 148 LYS A N 1
ATOM 1127 C CA . LYS A 1 148 ? 9.428 7.784 -6.828 1.00 98.06 148 LYS A CA 1
ATOM 1128 C C . LYS A 1 148 ? 8.304 7.141 -6.011 1.00 98.06 148 LYS A C 1
ATOM 1130 O O . LYS A 1 148 ? 8.300 7.259 -4.788 1.00 98.06 148 LYS A O 1
ATOM 1135 N N . ILE A 1 149 ? 7.401 6.405 -6.663 1.00 97.94 149 ILE A N 1
ATOM 1136 C CA . ILE A 1 149 ? 6.302 5.707 -5.976 1.00 97.94 149 ILE A CA 1
ATOM 1137 C C . ILE A 1 149 ? 6.849 4.661 -4.999 1.00 97.94 149 ILE A C 1
ATOM 1139 O O . ILE A 1 149 ? 6.334 4.544 -3.889 1.00 97.94 149 ILE A O 1
ATOM 1143 N N . ILE A 1 150 ? 7.912 3.938 -5.367 1.00 98.31 150 ILE A N 1
ATOM 1144 C CA . ILE A 1 150 ? 8.604 3.001 -4.471 1.00 98.31 150 ILE A CA 1
ATOM 1145 C C . ILE A 1 150 ? 9.136 3.739 -3.239 1.00 98.31 150 ILE A C 1
ATOM 1147 O O . ILE A 1 150 ? 8.880 3.306 -2.119 1.00 98.31 150 ILE A O 1
ATOM 1151 N N . THR A 1 151 ? 9.826 4.869 -3.409 1.00 97.44 151 THR A N 1
ATOM 1152 C CA . THR A 1 151 ? 10.343 5.664 -2.282 1.00 97.44 151 THR A CA 1
ATOM 1153 C C . THR A 1 151 ? 9.230 6.170 -1.360 1.00 97.44 151 THR A C 1
ATOM 1155 O O . THR A 1 151 ? 9.420 6.250 -0.146 1.00 97.44 151 THR A O 1
ATOM 1158 N N . GLU A 1 152 ? 8.067 6.515 -1.910 1.00 96.12 152 GLU A N 1
ATOM 1159 C CA . GLU A 1 152 ? 6.931 7.036 -1.144 1.00 96.12 152 GLU A CA 1
ATOM 1160 C C . GLU A 1 152 ? 6.110 5.930 -0.461 1.00 96.12 152 GLU A C 1
ATOM 1162 O O . GLU A 1 152 ? 5.708 6.097 0.692 1.00 96.12 152 GLU A O 1
ATOM 1167 N N . SER A 1 153 ? 5.892 4.802 -1.145 1.00 97.00 153 SER A N 1
ATOM 1168 C CA . SER A 1 153 ? 4.937 3.756 -0.744 1.00 97.00 153 SER A CA 1
ATOM 1169 C C . SE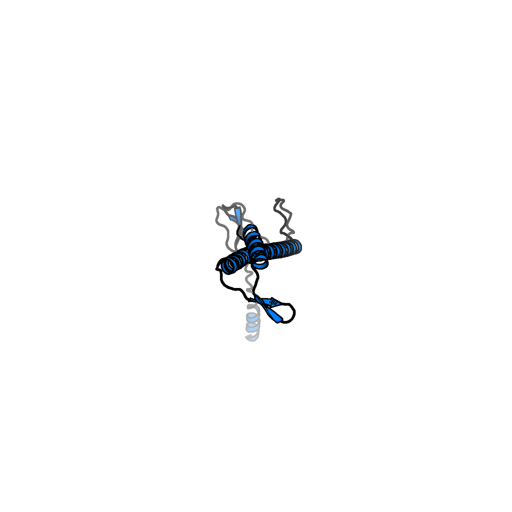R A 1 153 ? 5.579 2.544 -0.065 1.00 97.00 153 SER A C 1
ATOM 1171 O O . SER A 1 153 ? 4.907 1.873 0.712 1.00 97.00 153 SER A O 1
ATOM 1173 N N . CYS A 1 154 ? 6.861 2.252 -0.316 1.00 96.12 154 CYS A N 1
ATOM 1174 C CA . CYS A 1 154 ? 7.565 1.078 0.225 1.00 96.12 154 CYS A CA 1
ATOM 1175 C C . CYS A 1 154 ? 8.305 1.346 1.551 1.00 96.12 154 CYS A C 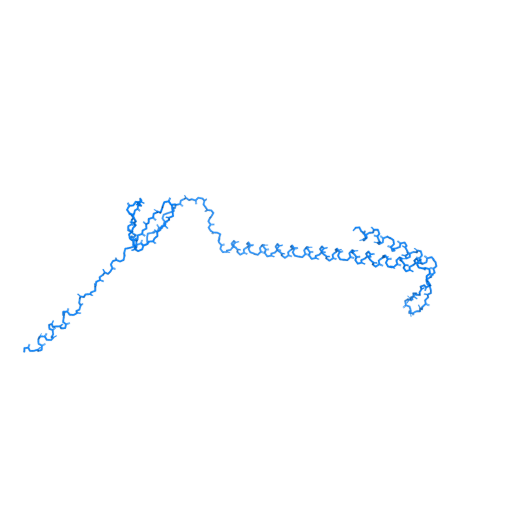1
ATOM 1177 O O . CYS A 1 154 ? 9.381 0.781 1.765 1.00 96.12 154 CYS A O 1
ATOM 1179 N N . LYS A 1 155 ? 7.772 2.230 2.401 1.00 85.62 155 LYS A N 1
ATOM 1180 C CA . LYS A 1 155 ? 8.345 2.548 3.719 1.00 85.62 155 LYS A CA 1
ATOM 1181 C C . LYS A 1 155 ? 7.856 1.600 4.803 1.00 85.62 155 LYS A C 1
ATOM 1183 O O . LYS A 1 155 ? 6.650 1.269 4.780 1.00 85.62 155 LYS A O 1
#

pLDDT: mean 79.55, std 19.72, range [39.88, 98.5]
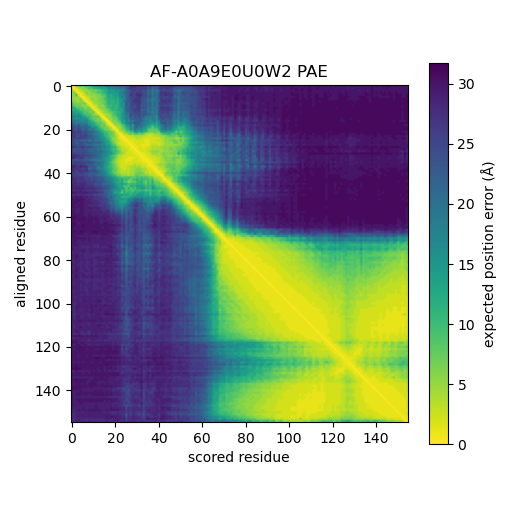
Radius of gyration: 44.95 Å; Cα contacts (8 Å, |Δi|>4): 99; chains: 1; bounding box: 101×44×102 Å